Protein AF-A0A7J3WG74-F1 (afdb_monomer)

Sequence (127 aa):
MRFLLVNLSLGLSIFFAASLLLTDAELWAVAPDHAYALLVLMLLDCIMLLLVLRRKGFAIRFTQYWGAFKALLFLADILTAPQYGLTYLEFATYLFSLWAYNGLLLSQILITASGLNYMRSVKKAEV

Mean predicted aligned error: 4.04 Å

Foldseek 3Di:
DLLVLLLVLLVLLLVLLVCCLVPPPCCCVPPVVVSVVSVVLSVVSVVLSVCVVVVPVVSLLVQLVSLVVVLVVLVCVLVCQVVRVHHSVVVVVVQVVRPSSVSNNVSSVSSNVSSVVSVVVVVVVVD

Secondary structure (DSSP, 8-state):
-TTHHHHHHHHHHHHHHHHHHHH-HHHHHH-HHHHHHHHHHHHHHHHHHHHHHTT-HHHHHHHHHHHHHHHHHHHHHGGGGGGGT--HHHHHHHHHH-HHHHHHHHHHHHHHHHHHHHHHHHHTT--

Structure (mmCIF, N/CA/C/O backbone):
data_AF-A0A7J3WG74-F1
#
_entry.id   AF-A0A7J3WG74-F1
#
loop_
_atom_site.group_PDB
_atom_site.id
_atom_site.type_symbol
_atom_site.label_atom_id
_atom_site.label_alt_id
_atom_site.label_comp_id
_atom_site.label_asym_id
_atom_site.label_entity_id
_atom_site.label_seq_id
_atom_site.pdbx_PDB_ins_code
_a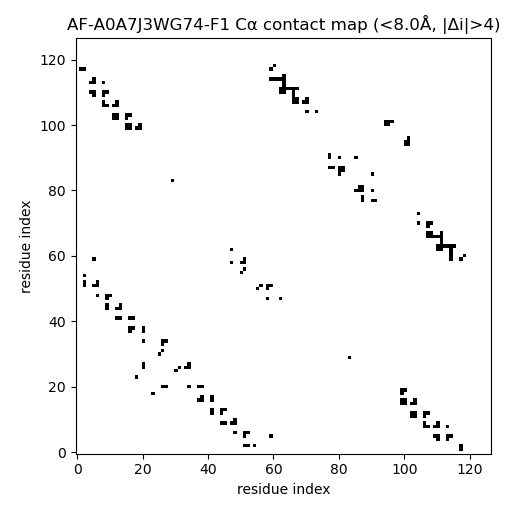tom_site.Cartn_x
_atom_site.Cartn_y
_atom_site.Cartn_z
_atom_site.occupancy
_atom_site.B_iso_or_equiv
_atom_site.auth_seq_id
_atom_site.auth_comp_id
_atom_site.auth_asym_id
_atom_site.auth_atom_id
_atom_site.pdbx_PDB_model_num
ATOM 1 N N . MET A 1 1 ? -15.995 7.084 16.184 1.00 57.72 1 MET A N 1
ATOM 2 C CA . MET A 1 1 ? -14.713 7.600 15.644 1.00 57.72 1 ME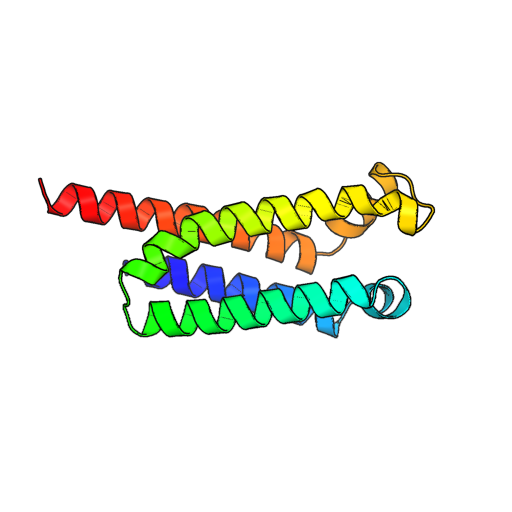T A CA 1
ATOM 3 C C . MET A 1 1 ? -13.564 6.584 15.633 1.00 57.72 1 MET A C 1
ATOM 5 O O . MET A 1 1 ? -12.832 6.576 14.658 1.00 57.72 1 MET A O 1
ATOM 9 N N . ARG A 1 2 ? -13.400 5.704 16.639 1.00 63.94 2 ARG A N 1
ATOM 10 C CA . ARG A 1 2 ? -12.217 4.814 16.777 1.00 63.94 2 ARG A CA 1
ATOM 11 C C . ARG A 1 2 ? -11.847 3.950 15.552 1.00 63.94 2 ARG A C 1
ATOM 13 O O . ARG A 1 2 ? -10.666 3.767 15.302 1.00 63.94 2 ARG A O 1
ATOM 20 N N . PHE A 1 3 ? -12.819 3.454 14.785 1.00 76.38 3 PHE A N 1
ATOM 21 C CA . PHE A 1 3 ? -12.566 2.611 13.598 1.00 76.38 3 PHE A CA 1
ATOM 22 C C . PHE A 1 3 ? -12.446 3.404 12.290 1.00 76.38 3 PHE A C 1
ATOM 24 O O . PHE A 1 3 ? -12.012 2.872 11.276 1.00 76.38 3 PHE A O 1
ATOM 31 N N . LEU A 1 4 ? -12.836 4.680 12.312 1.00 84.94 4 LEU A N 1
ATOM 32 C CA . LEU A 1 4 ? -12.957 5.503 11.113 1.00 84.94 4 LEU A CA 1
ATOM 33 C C . LEU A 1 4 ? -11.585 5.772 10.488 1.00 84.94 4 LEU A C 1
ATOM 35 O O . LEU A 1 4 ? -11.447 5.679 9.277 1.00 84.94 4 LEU A O 1
ATOM 39 N N . LEU A 1 5 ? -10.561 6.005 11.314 1.00 88.88 5 LEU A N 1
ATOM 40 C CA . LEU A 1 5 ? -9.193 6.226 10.837 1.00 88.88 5 LEU A CA 1
ATOM 41 C C . LEU A 1 5 ? -8.605 4.986 10.154 1.00 88.88 5 LEU A C 1
ATOM 43 O O . LEU A 1 5 ? -8.014 5.113 9.088 1.00 88.88 5 LEU A O 1
ATOM 47 N N . VAL A 1 6 ? -8.800 3.794 10.728 1.00 90.44 6 VAL A N 1
ATOM 48 C CA . VAL A 1 6 ? -8.315 2.537 10.128 1.00 90.44 6 VAL A CA 1
ATOM 49 C C . VAL A 1 6 ? -9.038 2.270 8.807 1.00 90.44 6 VAL A C 1
ATOM 51 O O . VAL A 1 6 ? -8.391 1.972 7.808 1.00 90.44 6 VAL A O 1
ATOM 54 N N . ASN A 1 7 ? -10.362 2.458 8.777 1.00 92.44 7 ASN A N 1
ATOM 55 C CA . ASN A 1 7 ? -11.160 2.283 7.562 1.00 92.44 7 ASN A CA 1
ATOM 56 C C . ASN A 1 7 ? -10.744 3.252 6.451 1.00 92.44 7 ASN A C 1
ATOM 58 O O . ASN A 1 7 ? -10.579 2.825 5.314 1.00 92.44 7 ASN A O 1
ATOM 62 N N . LEU A 1 8 ? -10.549 4.536 6.773 1.00 94.06 8 LEU A N 1
ATOM 63 C CA . LEU A 1 8 ? -10.078 5.527 5.804 1.00 94.06 8 LEU A CA 1
ATOM 64 C C . LEU A 1 8 ? -8.674 5.194 5.298 1.00 94.06 8 LEU A C 1
ATOM 66 O O . LEU A 1 8 ? -8.429 5.284 4.103 1.00 94.06 8 LEU A O 1
ATOM 70 N N . SER A 1 9 ? -7.771 4.774 6.186 1.00 95.06 9 SER A N 1
ATOM 71 C CA . SER A 1 9 ? -6.393 4.441 5.803 1.00 95.06 9 SER A CA 1
ATOM 72 C C . SER A 1 9 ? -6.346 3.223 4.872 1.00 95.06 9 SER A C 1
ATOM 74 O O . SER A 1 9 ? -5.654 3.255 3.859 1.00 95.06 9 SER A O 1
ATOM 76 N N . LEU A 1 10 ? -7.135 2.180 5.163 1.00 94.88 10 LEU A N 1
ATOM 77 C CA . LEU A 1 10 ? -7.309 1.025 4.272 1.00 94.88 10 LEU A CA 1
ATOM 78 C C . LEU A 1 10 ? -7.976 1.421 2.948 1.00 94.88 10 LEU A C 1
ATOM 80 O O . LEU A 1 10 ? -7.541 0.977 1.892 1.00 94.88 10 LEU A O 1
ATOM 84 N N . GLY A 1 11 ? -8.992 2.287 2.990 1.00 96.69 11 GLY A N 1
ATOM 85 C CA . GLY A 1 11 ? -9.649 2.809 1.791 1.00 96.69 11 GLY A CA 1
ATOM 86 C C . GLY A 1 11 ? -8.690 3.578 0.881 1.00 96.69 11 GLY A C 1
ATOM 87 O O . GLY A 1 11 ? -8.700 3.366 -0.328 1.00 96.69 11 GLY A O 1
ATOM 88 N N . LEU A 1 12 ? -7.814 4.408 1.456 1.00 96.81 12 LEU A N 1
ATOM 89 C CA . LEU A 1 12 ? -6.752 5.092 0.716 1.00 96.81 12 LEU A CA 1
ATOM 90 C C . LEU A 1 12 ? -5.764 4.096 0.102 1.00 96.81 12 LEU A C 1
ATOM 92 O O . LEU A 1 12 ? -5.436 4.232 -1.071 1.00 96.81 12 LEU A O 1
ATOM 96 N N . SER A 1 13 ? -5.339 3.075 0.854 1.00 97.44 13 SER A N 1
ATOM 97 C CA . SER A 1 13 ? -4.457 2.019 0.334 1.00 97.44 13 SER A CA 1
ATOM 98 C C . SER A 1 13 ? -5.052 1.331 -0.894 1.00 97.44 13 SER A C 1
ATOM 100 O O . SER A 1 13 ? -4.388 1.216 -1.922 1.00 97.44 13 SER A O 1
ATOM 102 N N . ILE A 1 14 ? -6.334 0.957 -0.828 1.00 98.00 14 ILE A N 1
ATOM 103 C CA . ILE A 1 14 ? -7.055 0.345 -1.952 1.00 98.00 14 ILE A CA 1
ATOM 104 C C . ILE A 1 14 ? -7.140 1.314 -3.135 1.00 98.00 14 ILE A C 1
ATOM 106 O O . ILE A 1 14 ? -6.864 0.923 -4.264 1.00 98.00 14 ILE A O 1
ATOM 110 N N . PHE A 1 15 ? -7.489 2.579 -2.888 1.00 98.12 15 PHE A N 1
ATOM 111 C CA . PHE A 1 15 ? -7.605 3.596 -3.932 1.00 98.12 15 PHE A CA 1
ATOM 112 C C . PHE A 1 15 ? -6.285 3.820 -4.682 1.00 98.12 15 PHE A C 1
ATOM 114 O O . PHE A 1 15 ? -6.271 3.837 -5.913 1.00 98.12 15 PHE A O 1
ATOM 121 N N . PHE A 1 16 ? -5.172 3.963 -3.961 1.00 98.00 16 PHE A N 1
ATOM 122 C CA . PHE A 1 16 ? -3.865 4.182 -4.574 1.00 98.00 16 PHE A CA 1
ATOM 123 C C . PHE A 1 16 ? -3.340 2.934 -5.291 1.00 98.00 16 PHE A C 1
ATOM 125 O O . PHE A 1 16 ? -2.803 3.061 -6.388 1.00 98.00 16 PHE A O 1
ATOM 132 N N . ALA A 1 17 ? -3.553 1.737 -4.731 1.00 97.00 17 ALA A N 1
ATOM 133 C CA . ALA A 1 17 ? -3.206 0.483 -5.401 1.00 97.00 17 ALA A CA 1
ATOM 134 C C . ALA A 1 17 ? -4.000 0.303 -6.705 1.00 97.00 17 ALA A C 1
ATOM 136 O O . ALA A 1 17 ? -3.417 0.004 -7.743 1.00 97.00 17 ALA A O 1
ATOM 137 N N . ALA A 1 18 ? -5.313 0.554 -6.673 1.00 97.56 18 ALA A N 1
ATOM 138 C CA . ALA A 1 18 ? -6.158 0.513 -7.863 1.00 97.56 18 ALA A CA 1
ATOM 139 C C . ALA A 1 18 ? -5.729 1.558 -8.899 1.00 97.56 18 ALA A C 1
ATOM 141 O O . ALA A 1 18 ? -5.682 1.255 -10.085 1.00 97.56 18 ALA A O 1
ATOM 142 N N . SER A 1 19 ? -5.378 2.770 -8.457 1.00 97.06 19 SER A N 1
ATOM 143 C CA . SER A 1 19 ? -4.883 3.823 -9.349 1.00 97.06 19 SER A CA 1
ATOM 144 C C . SER A 1 19 ? -3.610 3.372 -10.067 1.00 97.06 19 SER A C 1
ATOM 146 O O . SER A 1 19 ? -3.575 3.418 -11.289 1.00 97.06 19 SER A O 1
ATOM 148 N N . LEU A 1 20 ? -2.619 2.842 -9.339 1.00 95.19 20 LEU A N 1
ATOM 149 C CA . LEU A 1 20 ? -1.397 2.264 -9.916 1.00 95.19 20 LEU A CA 1
ATOM 150 C C . LEU A 1 20 ? -1.710 1.182 -10.955 1.00 95.19 20 LEU A C 1
ATOM 152 O O . LEU A 1 20 ? -1.261 1.281 -12.091 1.00 95.19 20 LEU A O 1
ATOM 156 N N . LEU A 1 21 ? -2.543 0.202 -10.593 1.00 96.25 21 LEU A N 1
ATOM 157 C CA . LEU A 1 21 ? -2.919 -0.902 -11.482 1.00 96.25 21 LEU A CA 1
ATOM 158 C C . LEU A 1 21 ? -3.652 -0.443 -12.748 1.00 96.25 21 LEU A C 1
ATOM 160 O O . LEU A 1 21 ? -3.594 -1.136 -13.757 1.00 96.25 21 LEU A O 1
ATOM 164 N N . LEU A 1 22 ? -4.370 0.679 -12.705 1.00 95.44 22 LEU A N 1
ATOM 165 C CA . LEU A 1 22 ? -5.146 1.172 -13.845 1.00 95.44 22 LEU A CA 1
ATOM 166 C C . LEU A 1 22 ? -4.377 2.167 -14.716 1.00 95.44 22 LEU A C 1
ATOM 168 O O . LEU A 1 22 ? -4.666 2.260 -15.906 1.00 95.44 22 LEU A O 1
ATOM 172 N N . THR A 1 23 ? -3.454 2.940 -14.139 1.00 94.31 23 THR A N 1
ATOM 173 C CA . THR A 1 23 ? -2.799 4.051 -14.849 1.00 94.31 23 THR A CA 1
ATOM 174 C C . THR A 1 23 ? -1.355 3.779 -15.236 1.00 94.31 23 THR A C 1
ATOM 176 O O . THR A 1 23 ? -0.859 4.429 -16.152 1.00 94.31 23 THR A O 1
ATOM 179 N N . ASP A 1 24 ? -0.666 2.868 -14.547 1.00 91.44 24 ASP A N 1
ATOM 180 C CA . ASP A 1 24 ? 0.729 2.556 -14.847 1.00 91.44 24 ASP A CA 1
ATOM 181 C C . ASP A 1 24 ? 0.814 1.425 -15.883 1.00 91.44 24 ASP A C 1
ATOM 183 O O . ASP A 1 24 ? 0.706 0.241 -15.563 1.00 91.44 24 ASP A O 1
ATOM 187 N N . ALA A 1 25 ? 0.969 1.802 -17.154 1.00 90.19 25 ALA A N 1
ATOM 188 C CA . ALA A 1 25 ? 1.144 0.847 -18.244 1.00 90.19 25 ALA A CA 1
ATOM 189 C C . ALA A 1 25 ? 2.509 0.138 -18.188 1.00 90.19 25 ALA A C 1
ATOM 191 O O . ALA A 1 25 ? 2.598 -1.029 -18.572 1.00 90.19 25 ALA A O 1
ATOM 192 N N . GLU A 1 26 ? 3.548 0.810 -17.681 1.00 88.44 26 GLU A N 1
ATOM 193 C CA . GLU A 1 26 ? 4.897 0.245 -17.553 1.00 88.44 26 GLU A CA 1
ATOM 194 C C . GLU A 1 26 ? 4.914 -0.884 -16.521 1.00 88.44 26 GLU A C 1
ATOM 196 O O . GLU A 1 26 ? 5.541 -1.919 -16.747 1.00 88.44 26 GLU A O 1
ATOM 201 N N . LEU A 1 27 ? 4.135 -0.753 -15.439 1.00 90.12 27 LEU A N 1
ATOM 202 C CA . LEU A 1 27 ? 3.950 -1.825 -14.458 1.00 90.12 27 LEU A CA 1
ATOM 203 C C . LEU A 1 27 ? 3.485 -3.132 -15.120 1.00 90.12 27 LEU A C 1
ATOM 205 O O . LEU A 1 27 ? 3.998 -4.201 -14.803 1.00 90.12 27 LEU A O 1
ATOM 209 N N . TRP A 1 28 ? 2.546 -3.061 -16.066 1.00 92.81 28 TRP A N 1
ATOM 210 C CA . TRP A 1 28 ? 2.053 -4.243 -16.779 1.00 92.81 28 TRP A CA 1
ATOM 211 C C . TRP A 1 28 ? 2.991 -4.723 -17.885 1.00 92.81 28 TRP A C 1
ATOM 213 O O . TRP A 1 28 ? 3.067 -5.926 -18.132 1.00 92.81 28 TRP A O 1
ATOM 223 N N . ALA A 1 29 ? 3.679 -3.803 -18.561 1.00 92.31 29 ALA A N 1
ATOM 224 C CA . ALA A 1 29 ? 4.551 -4.127 -19.685 1.00 92.31 29 ALA A CA 1
ATOM 225 C 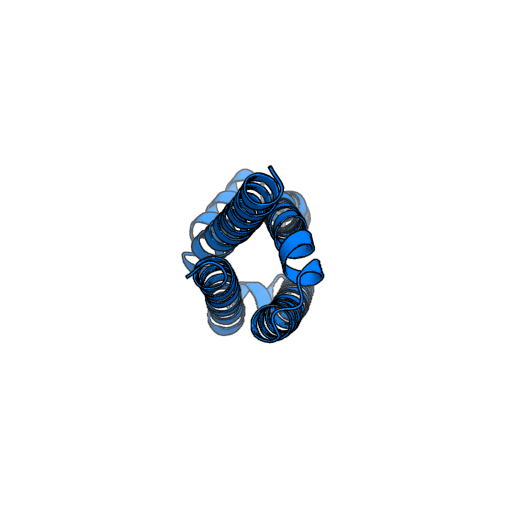C . ALA A 1 29 ? 5.888 -4.735 -19.238 1.00 92.31 29 ALA A C 1
ATOM 227 O O . ALA A 1 29 ? 6.377 -5.675 -19.862 1.00 92.31 29 ALA A O 1
ATOM 228 N N . VAL A 1 30 ? 6.466 -4.204 -18.161 1.00 90.12 30 VAL A N 1
ATOM 229 C CA . VAL A 1 30 ? 7.827 -4.523 -17.711 1.00 90.12 30 VAL A CA 1
ATOM 230 C C . VAL A 1 30 ? 7.820 -5.444 -16.491 1.00 90.12 30 VAL A C 1
ATOM 232 O O . VAL A 1 30 ? 8.698 -6.295 -16.360 1.00 90.12 30 VAL A O 1
ATOM 235 N N . ALA A 1 31 ? 6.821 -5.315 -15.613 1.00 91.00 31 ALA A N 1
ATOM 236 C CA . ALA A 1 31 ? 6.783 -5.991 -14.317 1.00 91.00 31 ALA A CA 1
ATOM 237 C C . ALA A 1 31 ? 5.424 -6.661 -14.005 1.00 91.00 31 ALA A C 1
ATOM 239 O O . ALA A 1 31 ? 4.867 -6.448 -12.921 1.00 91.00 31 ALA A O 1
ATOM 240 N N . PRO A 1 32 ? 4.872 -7.510 -14.899 1.00 92.81 32 PRO A N 1
ATOM 241 C CA . PRO A 1 32 ? 3.541 -8.094 -14.713 1.00 92.81 32 PRO A CA 1
ATOM 242 C C . PRO A 1 32 ? 3.410 -8.885 -13.403 1.00 92.81 32 PRO A C 1
ATOM 244 O O . PRO A 1 32 ? 2.372 -8.811 -12.745 1.00 92.81 32 PRO A O 1
ATOM 247 N N . ASP A 1 33 ? 4.470 -9.571 -12.962 1.00 93.31 33 ASP A N 1
ATOM 248 C CA . ASP A 1 33 ? 4.492 -10.283 -11.676 1.00 93.31 33 ASP A CA 1
ATOM 249 C C . ASP A 1 33 ? 4.260 -9.340 -10.480 1.00 93.31 33 ASP A C 1
ATOM 251 O O . ASP A 1 33 ? 3.537 -9.686 -9.541 1.00 93.31 33 ASP A O 1
ATOM 255 N N . HIS A 1 34 ? 4.804 -8.119 -10.533 1.00 92.62 34 HIS A N 1
ATOM 256 C CA . HIS A 1 34 ? 4.609 -7.100 -9.497 1.00 92.62 34 HIS A CA 1
ATOM 257 C C . HIS A 1 34 ? 3.192 -6.519 -9.562 1.00 92.62 34 HIS A C 1
ATOM 259 O O . HIS A 1 34 ? 2.575 -6.283 -8.521 1.00 92.62 34 HIS A O 1
ATOM 265 N N . ALA A 1 35 ? 2.629 -6.366 -10.765 1.00 95.06 35 ALA A N 1
ATOM 266 C CA . ALA A 1 35 ? 1.235 -5.967 -10.947 1.00 95.06 35 ALA A CA 1
ATOM 267 C C . ALA A 1 35 ? 0.274 -6.994 -10.315 1.00 95.06 35 ALA A C 1
ATOM 269 O O . ALA A 1 35 ? -0.616 -6.632 -9.540 1.00 95.06 35 ALA A O 1
ATOM 270 N N . TYR A 1 36 ? 0.488 -8.292 -10.560 1.00 96.31 36 TYR A N 1
ATOM 271 C CA . TYR A 1 36 ? -0.302 -9.354 -9.931 1.00 96.31 36 TYR A CA 1
ATOM 272 C C . TYR A 1 36 ? -0.110 -9.402 -8.411 1.00 96.31 36 TYR A C 1
ATOM 274 O O . TYR A 1 36 ? -1.090 -9.555 -7.676 1.00 96.31 36 TYR A O 1
ATOM 282 N N . ALA A 1 37 ? 1.117 -9.219 -7.914 1.00 95.81 37 ALA A N 1
ATOM 283 C CA . ALA A 1 37 ? 1.377 -9.136 -6.480 1.00 95.81 37 ALA A CA 1
ATOM 284 C C . ALA A 1 37 ? 0.631 -7.953 -5.835 1.00 95.81 37 ALA A C 1
ATOM 286 O O . ALA A 1 37 ? -0.044 -8.127 -4.816 1.00 95.81 37 ALA A O 1
ATOM 287 N N . LEU A 1 38 ? 0.677 -6.769 -6.453 1.00 96.56 38 LEU A N 1
ATOM 288 C CA . LEU A 1 38 ? -0.047 -5.584 -5.994 1.00 96.56 38 LEU A CA 1
ATOM 289 C C . LEU A 1 38 ? -1.565 -5.809 -6.001 1.00 96.56 38 LEU A C 1
ATOM 291 O O . LEU A 1 38 ? -2.241 -5.437 -5.039 1.00 96.56 38 LEU A O 1
ATOM 295 N N . LEU A 1 39 ? -2.099 -6.470 -7.032 1.00 97.19 39 LEU A N 1
ATOM 296 C CA . LEU A 1 39 ? -3.512 -6.839 -7.110 1.00 97.19 39 LEU A CA 1
ATOM 297 C C . LEU A 1 39 ? -3.921 -7.744 -5.940 1.00 97.19 39 LEU A C 1
ATOM 299 O O . LEU A 1 39 ? -4.925 -7.481 -5.277 1.00 97.19 39 LEU A O 1
ATOM 303 N N . VAL A 1 40 ? -3.126 -8.772 -5.632 1.00 97.75 40 VAL A N 1
ATOM 304 C CA . VAL A 1 40 ? -3.376 -9.658 -4.483 1.00 97.75 40 VAL A CA 1
ATOM 305 C C . VAL A 1 40 ? -3.324 -8.876 -3.168 1.00 97.75 40 VAL A C 1
ATOM 307 O O . VAL A 1 40 ? -4.227 -9.008 -2.340 1.00 97.75 40 VAL A O 1
ATOM 310 N N . LEU A 1 41 ? -2.320 -8.015 -2.979 1.00 97.00 41 LEU A N 1
ATOM 311 C CA . LEU A 1 41 ? -2.206 -7.173 -1.784 1.00 97.00 41 LEU A CA 1
ATOM 312 C C . LEU A 1 41 ? -3.391 -6.208 -1.633 1.00 97.00 41 LEU A C 1
ATOM 314 O O . LEU A 1 41 ? -3.850 -5.975 -0.514 1.00 97.00 41 LEU A O 1
ATOM 318 N N . MET A 1 42 ? -3.909 -5.663 -2.735 1.00 97.56 42 MET A N 1
ATOM 319 C CA . MET A 1 42 ? -5.106 -4.821 -2.738 1.00 97.56 42 MET A CA 1
ATOM 320 C C . MET A 1 42 ? -6.356 -5.620 -2.344 1.00 97.56 42 MET A C 1
ATOM 322 O O . MET A 1 42 ? -7.157 -5.154 -1.534 1.00 97.56 42 MET A O 1
ATOM 326 N N . LEU A 1 43 ? -6.523 -6.843 -2.858 1.00 97.81 43 LEU A N 1
ATOM 327 C CA . LEU A 1 43 ? -7.639 -7.715 -2.475 1.00 97.81 43 LEU A CA 1
ATOM 328 C C . LEU A 1 43 ? -7.590 -8.088 -0.986 1.00 97.81 43 LEU A C 1
ATOM 330 O O . LEU A 1 43 ? -8.628 -8.114 -0.320 1.00 97.81 43 LEU A O 1
ATOM 334 N N . LEU A 1 44 ? -6.396 -8.320 -0.437 1.00 96.62 44 LEU A N 1
ATOM 335 C CA . LEU A 1 44 ? -6.215 -8.541 0.999 1.00 96.62 44 LEU A CA 1
ATOM 336 C C . LEU A 1 44 ? -6.604 -7.307 1.823 1.00 96.62 44 LEU A C 1
ATOM 338 O O . LEU A 1 44 ? -7.255 -7.456 2.860 1.00 96.62 44 LEU A O 1
ATOM 342 N N . ASP A 1 45 ? -6.296 -6.097 1.351 1.00 95.81 45 ASP A N 1
ATOM 343 C CA . ASP A 1 45 ? -6.753 -4.863 2.000 1.00 95.81 45 ASP A CA 1
ATOM 344 C C . ASP A 1 45 ? -8.281 -4.732 1.968 1.00 95.81 45 ASP A C 1
ATOM 346 O O . ASP A 1 45 ? -8.879 -4.345 2.975 1.00 95.81 45 ASP A O 1
ATOM 350 N N . CYS A 1 46 ? -8.937 -5.114 0.866 1.00 96.50 46 CYS A N 1
ATOM 351 C CA . CYS A 1 46 ? -10.400 -5.170 0.787 1.00 96.50 46 CYS A CA 1
ATOM 352 C C . CYS A 1 46 ? -10.981 -6.132 1.833 1.00 96.50 46 CYS A C 1
ATOM 354 O O . CYS A 1 46 ? -11.930 -5.788 2.543 1.00 96.50 46 CYS A O 1
ATOM 356 N N . ILE A 1 47 ? -10.392 -7.324 1.981 1.00 95.31 47 ILE A N 1
ATOM 357 C CA . ILE A 1 47 ? -10.801 -8.299 3.002 1.00 95.31 47 ILE A CA 1
ATOM 358 C C . ILE A 1 47 ? -10.600 -7.716 4.405 1.00 95.31 47 ILE A C 1
ATOM 360 O O . ILE A 1 47 ? -11.511 -7.781 5.234 1.00 95.31 47 ILE A O 1
ATOM 364 N N . MET A 1 48 ? -9.446 -7.101 4.676 1.00 93.12 48 MET A N 1
ATOM 365 C CA . MET A 1 48 ? -9.169 -6.454 5.961 1.00 93.12 48 MET A CA 1
ATOM 366 C C . MET A 1 48 ? -10.170 -5.345 6.268 1.00 93.12 48 MET A C 1
ATOM 368 O O . MET A 1 48 ? -10.717 -5.310 7.371 1.00 93.12 48 MET A O 1
ATOM 372 N N . LEU A 1 49 ? -10.481 -4.490 5.294 1.00 94.19 49 LEU A N 1
ATOM 373 C CA . LEU A 1 49 ? -11.476 -3.433 5.439 1.00 94.19 49 LEU A CA 1
ATOM 374 C C . LEU A 1 49 ? -12.844 -4.013 5.813 1.00 94.19 49 LEU A C 1
ATOM 376 O O . LEU A 1 49 ? -13.463 -3.552 6.772 1.00 94.19 49 LEU A O 1
ATOM 380 N N . LEU A 1 50 ? -13.293 -5.076 5.139 1.00 93.44 50 LEU A N 1
ATOM 381 C CA . LEU A 1 50 ? -14.547 -5.760 5.475 1.00 93.44 50 LEU A CA 1
ATOM 382 C C . LEU A 1 50 ? -14.537 -6.333 6.902 1.00 93.44 50 LEU A C 1
ATOM 384 O O . LEU A 1 50 ? -15.538 -6.239 7.618 1.00 93.44 50 LEU A O 1
ATOM 388 N N . LEU A 1 51 ? -13.418 -6.910 7.347 1.00 91.56 51 LEU A N 1
ATOM 389 C CA . LEU A 1 51 ? -13.282 -7.447 8.705 1.00 91.56 51 LEU A CA 1
ATOM 390 C C . LEU A 1 51 ? -13.306 -6.340 9.772 1.00 91.56 51 LEU A C 1
ATOM 392 O O . LEU A 1 51 ? -13.945 -6.517 10.816 1.00 91.56 51 LEU A O 1
ATOM 396 N N . VAL A 1 52 ? -12.663 -5.198 9.509 1.00 89.75 52 VAL A N 1
ATOM 397 C CA . VAL A 1 52 ? -12.681 -4.027 10.401 1.00 89.75 52 VAL A CA 1
ATOM 398 C C . VAL A 1 52 ? -14.071 -3.385 10.434 1.00 89.75 52 VAL A C 1
ATOM 400 O O . VAL A 1 52 ? -14.558 -3.050 11.516 1.00 89.75 52 VAL A O 1
ATOM 403 N N . LEU A 1 53 ? -14.769 -3.294 9.296 1.00 89.00 53 LEU A N 1
ATOM 404 C CA . LEU A 1 53 ? -16.161 -2.826 9.224 1.00 89.00 53 LEU A CA 1
ATOM 405 C C . LEU A 1 53 ? -17.108 -3.709 10.049 1.00 89.00 53 LEU A C 1
ATOM 407 O O . LEU A 1 53 ? -17.983 -3.194 10.744 1.00 89.00 53 LEU A O 1
ATOM 411 N N . ARG A 1 54 ? -16.873 -5.028 10.067 1.00 89.12 54 ARG A N 1
ATOM 412 C CA . ARG A 1 54 ? -17.569 -5.988 10.946 1.00 89.12 54 ARG A CA 1
ATOM 413 C C . ARG A 1 54 ? -17.119 -5.929 12.414 1.00 89.12 54 ARG A C 1
ATOM 415 O O . ARG A 1 54 ? -17.525 -6.773 13.208 1.00 89.12 54 ARG A O 1
ATOM 422 N N . ARG A 1 55 ? -16.293 -4.944 12.786 1.00 81.06 55 ARG A N 1
ATOM 423 C CA . ARG A 1 55 ? -15.797 -4.680 14.149 1.00 81.06 55 ARG A CA 1
ATOM 424 C C . ARG A 1 55 ? -15.081 -5.870 14.790 1.00 81.06 55 ARG A C 1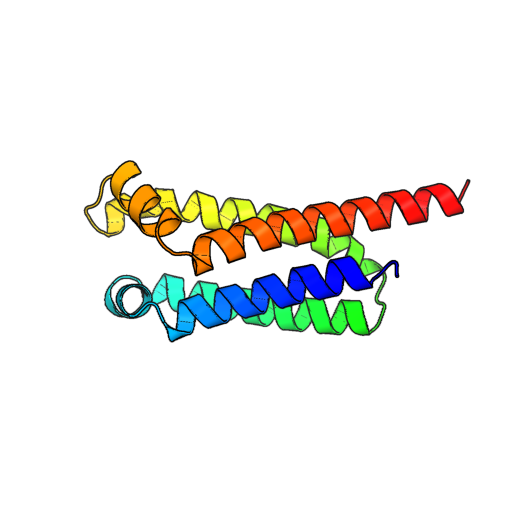
ATOM 426 O O . ARG A 1 55 ? -15.090 -6.020 16.011 1.00 81.06 55 ARG A O 1
ATOM 433 N N . LYS A 1 56 ? -14.424 -6.712 13.988 1.00 76.69 56 LYS A N 1
ATOM 434 C CA . LYS A 1 56 ? -13.618 -7.812 14.525 1.00 76.69 56 LYS A CA 1
ATOM 435 C C . LYS A 1 56 ? -12.354 -7.244 15.170 1.00 76.69 56 LYS A C 1
ATOM 437 O O . LYS A 1 56 ? -11.421 -6.860 14.472 1.00 76.69 56 LYS A O 1
ATOM 442 N N . GLY A 1 57 ? -12.312 -7.212 16.505 1.00 73.75 57 GLY A N 1
ATOM 443 C CA . GLY A 1 57 ? -11.208 -6.615 17.270 1.00 73.75 57 GLY A CA 1
ATOM 444 C C . GLY A 1 57 ? -9.823 -7.155 16.895 1.00 73.75 57 GLY A C 1
ATOM 445 O O . GLY A 1 57 ? -8.874 -6.381 16.803 1.00 73.75 57 GLY A O 1
ATOM 446 N N . PHE A 1 58 ? -9.715 -8.454 16.589 1.00 80.31 58 PHE A N 1
ATOM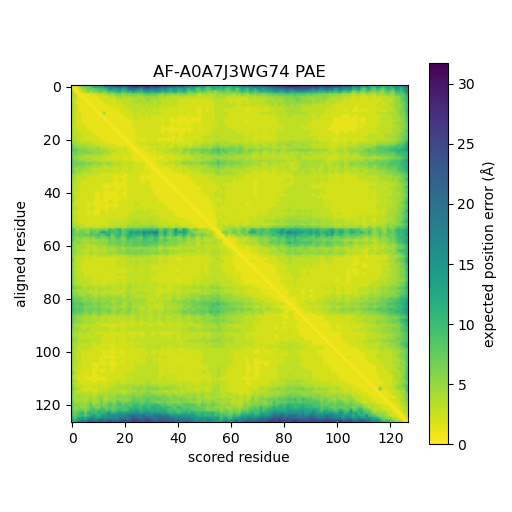 447 C CA . PHE A 1 58 ? -8.470 -9.073 16.115 1.00 80.31 58 PHE A CA 1
ATOM 448 C C . PHE A 1 58 ? -7.953 -8.463 14.803 1.00 80.31 58 PHE A C 1
ATOM 450 O O . PHE A 1 58 ? -6.755 -8.220 14.685 1.00 80.31 58 PHE A O 1
ATOM 457 N N . ALA A 1 59 ? -8.841 -8.149 13.852 1.00 82.06 59 ALA A N 1
ATOM 458 C CA . ALA A 1 59 ? -8.444 -7.591 12.559 1.00 82.06 59 ALA A CA 1
ATOM 459 C C . ALA A 1 59 ? -7.694 -6.265 12.738 1.00 82.06 59 ALA A C 1
ATOM 461 O O . ALA A 1 59 ? -6.666 -6.049 12.115 1.00 82.06 59 ALA A O 1
ATOM 462 N N . ILE A 1 60 ? -8.132 -5.425 13.677 1.00 79.19 60 ILE A N 1
ATOM 463 C CA . ILE A 1 60 ? -7.512 -4.121 13.953 1.00 79.19 60 ILE A CA 1
ATOM 464 C C . ILE A 1 60 ? -6.149 -4.267 14.637 1.00 79.19 60 ILE A C 1
ATOM 466 O O . ILE A 1 60 ? -5.237 -3.474 14.414 1.00 79.19 60 ILE A O 1
ATOM 470 N N . ARG A 1 61 ? -5.978 -5.298 15.473 1.00 83.62 61 ARG A N 1
ATOM 471 C CA . ARG A 1 61 ? -4.654 -5.611 16.033 1.00 83.62 61 ARG A CA 1
ATOM 472 C C . ARG A 1 61 ? -3.692 -6.051 14.941 1.00 83.62 61 ARG A C 1
ATOM 474 O O . ARG A 1 61 ? -2.508 -5.749 15.022 1.00 83.62 61 ARG A O 1
ATOM 481 N N . PHE A 1 62 ? -4.203 -6.759 13.939 1.00 89.44 62 PHE A N 1
ATOM 482 C CA . PHE A 1 62 ? -3.413 -7.225 12.813 1.00 89.44 62 PHE A CA 1
ATOM 483 C C . PHE A 1 62 ? -3.081 -6.100 11.823 1.00 89.44 62 PHE A C 1
ATOM 485 O O . PHE A 1 62 ? -1.966 -6.072 11.309 1.00 89.44 62 PHE A O 1
ATOM 492 N N . THR A 1 63 ? -3.980 -5.126 11.609 1.00 88.44 63 THR A N 1
ATOM 493 C CA . THR A 1 63 ? -3.760 -4.051 10.623 1.00 88.44 63 THR A CA 1
ATOM 494 C C . THR A 1 63 ? -2.476 -3.264 10.869 1.00 88.44 63 THR A C 1
ATOM 496 O O . THR A 1 63 ? -1.830 -2.873 9.906 1.00 88.44 63 THR A O 1
ATOM 499 N N . GLN A 1 64 ? -2.056 -3.065 12.125 1.00 88.62 64 GLN A N 1
ATOM 500 C CA . GLN A 1 64 ? -0.808 -2.342 12.406 1.00 88.62 64 GLN A CA 1
ATOM 501 C C . GLN A 1 64 ? 0.432 -3.076 11.864 1.00 88.62 64 GLN A C 1
ATOM 503 O O . GLN A 1 64 ? 1.319 -2.454 11.289 1.00 88.62 64 GLN A O 1
ATOM 508 N N . TYR A 1 65 ? 0.474 -4.401 12.021 1.00 93.44 65 TYR A N 1
ATOM 509 C CA . TYR A 1 65 ? 1.577 -5.226 11.538 1.00 93.44 65 TYR A CA 1
ATOM 510 C C . TYR A 1 65 ? 1.511 -5.362 10.023 1.00 93.44 65 TYR A C 1
ATOM 512 O O . TYR A 1 65 ? 2.538 -5.301 9.357 1.00 93.44 65 TYR A O 1
ATOM 520 N N . TRP A 1 66 ? 0.295 -5.476 9.485 1.00 94.44 66 TRP A N 1
ATOM 521 C CA . TRP A 1 66 ? 0.049 -5.530 8.051 1.00 94.44 66 TRP A CA 1
ATOM 522 C C . TRP A 1 66 ? 0.532 -4.271 7.324 1.00 94.44 66 TRP A C 1
ATOM 524 O O . TRP A 1 66 ? 1.261 -4.379 6.343 1.00 94.44 66 TRP A O 1
ATOM 534 N N . GLY A 1 67 ? 0.195 -3.082 7.839 1.00 94.00 67 GLY A N 1
ATOM 535 C CA . GLY A 1 67 ? 0.663 -1.813 7.280 1.00 94.00 67 GLY A CA 1
ATOM 536 C C . GLY A 1 67 ? 2.188 -1.703 7.305 1.00 94.00 67 GLY A C 1
ATOM 537 O O . GLY A 1 67 ? 2.800 -1.404 6.284 1.00 94.00 67 GLY A O 1
ATOM 538 N N . ALA A 1 68 ? 2.824 -2.020 8.437 1.00 94.94 68 ALA A N 1
ATOM 539 C CA . ALA A 1 68 ? 4.281 -1.971 8.551 1.00 94.94 68 ALA A CA 1
ATOM 540 C C . ALA A 1 68 ? 4.967 -2.955 7.589 1.00 94.94 68 ALA A C 1
ATOM 542 O O . ALA A 1 68 ? 5.926 -2.594 6.910 1.00 94.94 68 ALA A O 1
ATOM 543 N N . PHE A 1 69 ? 4.440 -4.178 7.488 1.00 96.62 69 PHE A N 1
ATOM 544 C CA . PHE A 1 69 ? 4.929 -5.189 6.556 1.00 96.62 69 PHE A CA 1
ATOM 545 C C . PHE A 1 69 ? 4.825 -4.719 5.101 1.00 96.62 69 PHE A C 1
ATOM 547 O O . PHE A 1 69 ? 5.813 -4.774 4.375 1.00 96.62 69 PHE A O 1
ATOM 554 N N . LYS A 1 70 ? 3.667 -4.193 4.683 1.00 96.06 70 LYS A N 1
ATOM 555 C CA . LYS A 1 70 ? 3.483 -3.674 3.322 1.00 96.06 70 LYS A CA 1
ATOM 556 C C . LYS A 1 70 ? 4.379 -2.477 3.018 1.00 96.06 70 LYS A C 1
ATOM 558 O O . LYS A 1 70 ? 4.907 -2.397 1.917 1.00 96.06 70 LYS A O 1
ATOM 563 N N . ALA A 1 71 ? 4.580 -1.571 3.976 1.00 95.25 71 ALA A N 1
ATOM 564 C CA . ALA A 1 71 ? 5.503 -0.451 3.801 1.00 95.25 71 ALA A CA 1
ATOM 565 C C . ALA A 1 71 ? 6.927 -0.947 3.506 1.00 95.25 71 ALA A C 1
ATOM 567 O O . ALA A 1 71 ? 7.572 -0.452 2.586 1.00 95.25 71 ALA A O 1
ATOM 568 N N . LEU A 1 72 ? 7.393 -1.957 4.248 1.00 96.50 72 LEU A N 1
ATOM 569 C CA . LEU A 1 72 ? 8.692 -2.580 3.998 1.00 96.50 72 LEU A CA 1
ATOM 570 C C . LEU A 1 72 ? 8.733 -3.306 2.655 1.00 96.50 72 LEU A C 1
ATOM 572 O O . LEU A 1 72 ? 9.737 -3.201 1.967 1.00 96.50 72 LEU A O 1
ATOM 576 N N . LEU A 1 73 ? 7.660 -4.002 2.273 1.00 95.31 73 LEU A N 1
ATOM 577 C CA . LEU A 1 73 ? 7.573 -4.698 0.990 1.00 95.31 73 LEU A CA 1
ATOM 578 C C . LEU A 1 73 ? 7.685 -3.716 -0.183 1.00 95.31 73 LEU A C 1
ATOM 580 O O . LEU A 1 73 ? 8.488 -3.940 -1.077 1.00 95.31 73 LEU A O 1
ATOM 584 N N . PHE A 1 74 ? 6.964 -2.594 -0.144 1.00 94.50 74 PHE A N 1
ATOM 585 C CA . PHE A 1 74 ? 7.068 -1.565 -1.182 1.00 94.50 74 PHE A CA 1
ATOM 586 C C . PHE A 1 74 ? 8.453 -0.910 -1.211 1.00 94.50 74 PHE A C 1
ATOM 588 O O . PHE A 1 74 ? 9.016 -0.701 -2.273 1.00 94.50 74 PHE A O 1
ATOM 595 N N . LEU A 1 75 ? 9.076 -0.652 -0.060 1.00 94.50 75 LEU A N 1
ATOM 596 C CA . LEU A 1 75 ? 10.463 -0.171 -0.058 1.00 94.50 75 LEU A CA 1
ATOM 597 C C . LEU A 1 75 ? 11.453 -1.227 -0.574 1.00 94.50 75 LEU A C 1
ATOM 599 O O . LEU A 1 75 ? 12.445 -0.874 -1.208 1.00 94.50 75 LEU A O 1
ATOM 603 N N . ALA A 1 76 ? 11.187 -2.510 -0.321 1.00 94.12 76 ALA A N 1
ATOM 604 C CA . ALA A 1 76 ? 11.991 -3.618 -0.821 1.00 94.12 76 ALA A CA 1
ATOM 605 C C . ALA A 1 76 ? 11.858 -3.803 -2.337 1.00 94.12 76 ALA A C 1
ATOM 607 O O . ALA A 1 76 ? 12.772 -4.359 -2.938 1.00 94.12 76 ALA A O 1
ATOM 608 N N . ASP A 1 77 ? 10.797 -3.284 -2.959 1.00 91.88 77 ASP A N 1
ATOM 609 C CA . ASP A 1 77 ? 10.641 -3.267 -4.416 1.00 91.88 77 ASP A CA 1
ATOM 610 C C . ASP A 1 77 ? 11.825 -2.561 -5.082 1.00 91.88 77 ASP A C 1
ATOM 612 O O . ASP A 1 77 ? 12.316 -3.009 -6.105 1.00 91.88 77 ASP A O 1
ATOM 616 N N . ILE A 1 78 ? 12.416 -1.546 -4.441 1.00 93.31 78 ILE A N 1
ATOM 617 C CA . ILE A 1 78 ? 13.624 -0.879 -4.952 1.00 93.31 78 ILE A CA 1
ATOM 618 C C . ILE A 1 78 ? 14.765 -1.882 -5.204 1.00 93.31 78 ILE A C 1
ATOM 620 O O . ILE A 1 78 ? 15.555 -1.705 -6.129 1.00 93.31 78 ILE A O 1
ATOM 624 N N . LEU A 1 79 ? 14.845 -2.962 -4.421 1.00 94.00 79 LEU A N 1
ATOM 625 C CA . LEU A 1 79 ? 15.882 -3.987 -4.549 1.00 94.00 79 LEU A CA 1
ATOM 626 C C . LEU A 1 79 ? 15.726 -4.849 -5.809 1.00 94.00 79 LEU A C 1
ATOM 628 O O . LEU A 1 79 ? 16.671 -5.545 -6.178 1.00 94.00 79 LEU A O 1
ATOM 632 N N . THR A 1 80 ? 14.576 -4.799 -6.486 1.00 91.75 80 THR A N 1
ATOM 633 C CA . THR A 1 80 ? 14.348 -5.509 -7.750 1.00 91.75 80 THR A CA 1
ATOM 634 C C . THR A 1 80 ? 14.879 -4.733 -8.962 1.00 91.75 80 THR A C 1
ATOM 636 O O . THR A 1 80 ? 14.923 -5.296 -10.052 1.00 91.75 80 THR A O 1
ATOM 639 N N . ALA A 1 81 ? 15.419 -3.515 -8.781 1.00 90.69 81 ALA A N 1
ATOM 640 C CA . ALA A 1 81 ? 16.004 -2.689 -9.850 1.00 90.69 81 ALA A CA 1
ATOM 641 C C . ALA A 1 81 ? 16.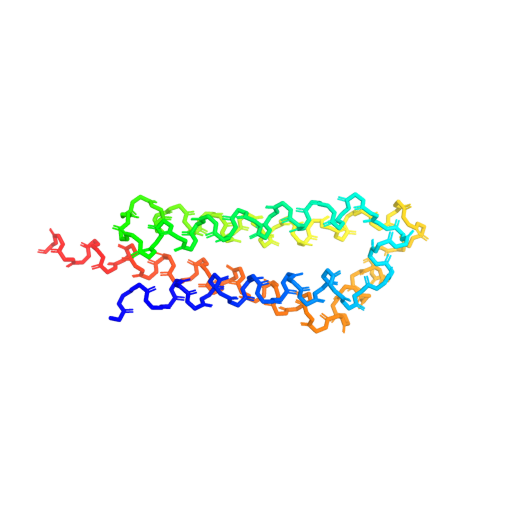955 -3.428 -10.823 1.00 90.69 81 ALA A C 1
ATOM 643 O O . ALA A 1 81 ? 16.815 -3.231 -12.034 1.00 90.69 81 ALA A O 1
ATOM 644 N N . PRO A 1 82 ? 17.870 -4.321 -10.370 1.00 91.75 82 PRO A N 1
ATOM 645 C CA . PRO A 1 82 ? 18.766 -5.042 -11.276 1.00 91.75 82 PRO A CA 1
ATOM 646 C C . PRO A 1 82 ? 18.040 -5.945 -12.279 1.00 91.75 82 PRO A C 1
ATOM 648 O O . PRO A 1 82 ? 18.577 -6.214 -13.350 1.00 91.75 82 PRO A O 1
ATOM 651 N N . GLN A 1 83 ? 16.821 -6.397 -11.961 1.00 90.44 83 GLN A N 1
ATOM 652 C CA . GLN A 1 83 ? 15.999 -7.216 -12.859 1.00 90.44 83 GLN A CA 1
ATOM 653 C C . GLN A 1 83 ? 15.556 -6.430 -14.099 1.00 90.44 83 GLN A C 1
ATOM 655 O O . GLN A 1 83 ? 15.330 -7.019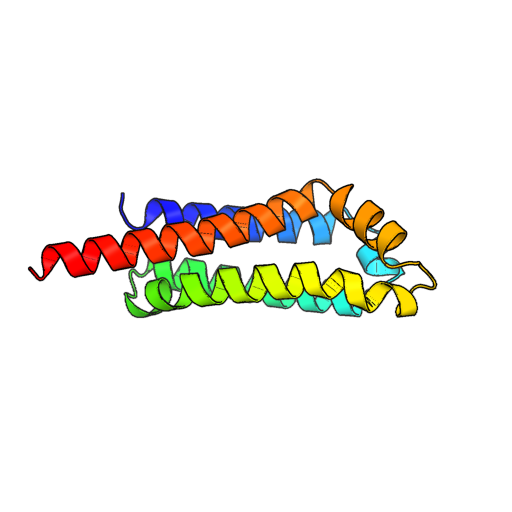 -15.152 1.00 90.44 83 GLN A O 1
ATOM 660 N N . TYR A 1 84 ? 15.500 -5.102 -13.987 1.00 87.44 84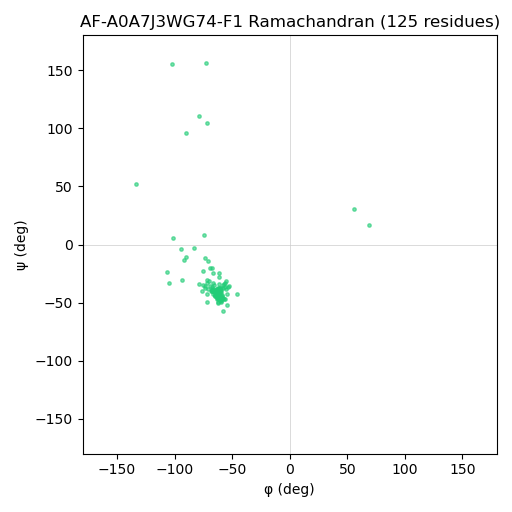 TYR A N 1
ATOM 661 C CA . TYR A 1 84 ? 15.111 -4.185 -15.057 1.00 87.44 84 TYR A CA 1
ATOM 662 C C . TYR A 1 84 ? 16.312 -3.497 -15.720 1.00 87.44 84 TYR A C 1
ATOM 664 O O . TYR A 1 84 ? 16.134 -2.604 -16.542 1.00 87.44 84 TYR A O 1
ATOM 672 N N . GLY A 1 85 ? 17.544 -3.881 -15.358 1.00 91.00 85 GLY A N 1
ATOM 673 C CA . GLY A 1 85 ? 18.764 -3.250 -15.870 1.00 91.00 85 GLY A CA 1
ATOM 674 C C . GLY A 1 85 ? 18.986 -1.814 -15.378 1.00 91.00 85 GLY A C 1
ATOM 675 O O . GLY A 1 85 ? 19.783 -1.092 -15.972 1.00 91.00 85 GLY A O 1
ATOM 676 N N . LEU A 1 86 ? 18.297 -1.403 -14.308 1.00 91.94 86 LEU A N 1
ATOM 677 C CA . LEU A 1 86 ? 18.387 -0.069 -13.715 1.00 91.94 86 LEU A CA 1
ATOM 678 C C . LEU A 1 86 ? 19.242 -0.078 -12.447 1.00 91.94 86 LEU A C 1
ATOM 680 O O . LEU A 1 86 ? 19.346 -1.083 -11.737 1.00 91.94 86 LEU A O 1
ATOM 684 N N . THR A 1 87 ? 19.813 1.076 -12.108 1.00 95.62 87 THR A N 1
ATOM 685 C CA . THR A 1 87 ? 20.392 1.282 -10.776 1.00 95.62 87 THR A CA 1
ATOM 686 C C . THR A 1 87 ? 19.291 1.425 -9.720 1.00 95.62 87 THR A C 1
ATOM 688 O O . THR A 1 87 ? 18.171 1.854 -10.006 1.00 95.62 87 THR A O 1
ATOM 691 N N . TYR A 1 88 ? 19.618 1.133 -8.456 1.00 95.06 88 TYR A N 1
ATOM 692 C CA . TYR A 1 88 ? 18.678 1.315 -7.341 1.00 95.06 88 TYR A CA 1
ATOM 693 C C . TYR A 1 88 ? 18.144 2.752 -7.245 1.00 95.06 88 TYR A C 1
ATOM 695 O O . TYR A 1 88 ? 16.977 2.955 -6.920 1.00 95.06 88 TYR A O 1
ATOM 703 N N . LEU A 1 89 ? 18.984 3.752 -7.535 1.00 95.56 89 LEU A N 1
ATOM 704 C CA . LEU A 1 89 ? 18.592 5.159 -7.466 1.00 95.56 89 LEU A CA 1
ATOM 705 C C . LEU A 1 89 ? 17.643 5.547 -8.605 1.00 95.56 89 LEU A C 1
ATOM 707 O O . LEU A 1 89 ? 16.668 6.253 -8.356 1.00 95.56 89 LEU A O 1
ATOM 711 N N . GLU A 1 90 ? 17.902 5.092 -9.831 1.00 93.62 90 GLU A N 1
ATOM 712 C CA . GLU A 1 90 ? 17.012 5.336 -10.974 1.00 93.62 90 GLU A CA 1
ATOM 713 C C . GLU A 1 90 ? 15.640 4.713 -10.736 1.00 93.62 90 GLU A C 1
ATOM 715 O O . GLU A 1 90 ? 14.625 5.393 -10.880 1.00 93.62 90 GLU A O 1
ATOM 720 N N . PHE A 1 91 ? 15.603 3.457 -10.286 1.00 94.00 91 PHE A N 1
ATOM 721 C CA . PHE A 1 91 ? 14.342 2.771 -10.031 1.00 94.00 91 PHE A CA 1
ATOM 722 C C . PHE A 1 91 ? 13.579 3.379 -8.848 1.00 94.00 91 PHE A C 1
ATOM 724 O O . PHE A 1 91 ? 12.371 3.590 -8.933 1.00 94.00 91 PHE A O 1
ATOM 731 N N . ALA A 1 92 ? 14.275 3.765 -7.774 1.00 94.69 92 ALA A N 1
ATOM 732 C CA . ALA A 1 92 ? 13.653 4.511 -6.684 1.00 94.69 92 ALA A CA 1
ATOM 733 C C . ALA A 1 92 ? 13.084 5.849 -7.180 1.00 94.69 92 ALA A C 1
ATOM 735 O O . ALA A 1 92 ? 11.950 6.190 -6.859 1.00 94.69 92 ALA A O 1
ATOM 736 N N . THR A 1 93 ? 13.837 6.594 -7.994 1.00 95.44 93 THR A N 1
ATOM 737 C CA . THR A 1 93 ? 13.388 7.882 -8.548 1.00 95.44 93 THR A CA 1
ATOM 738 C C . THR A 1 93 ? 12.147 7.703 -9.418 1.00 95.44 93 THR A C 1
ATOM 740 O O . THR A 1 93 ? 11.209 8.488 -9.296 1.00 95.44 93 THR A O 1
ATOM 743 N N . TYR A 1 94 ? 12.103 6.643 -10.230 1.00 92.50 94 TYR A N 1
ATOM 744 C CA . TYR A 1 94 ? 10.913 6.253 -10.979 1.00 92.50 94 TYR A CA 1
ATOM 745 C C . TYR A 1 94 ? 9.727 5.997 -10.041 1.00 92.50 94 TYR A C 1
ATOM 747 O O . TYR A 1 94 ? 8.720 6.698 -10.139 1.00 92.50 94 TYR A O 1
ATOM 755 N N . LEU A 1 95 ? 9.860 5.084 -9.073 1.00 93.25 95 LEU A N 1
ATOM 756 C CA . LEU A 1 95 ? 8.777 4.737 -8.147 1.00 93.25 95 LEU A CA 1
ATOM 757 C C . LEU A 1 95 ? 8.262 5.960 -7.374 1.00 93.25 95 LEU A C 1
ATOM 759 O O . LEU A 1 95 ? 7.059 6.204 -7.322 1.00 93.25 95 LEU A O 1
ATOM 763 N N . PHE A 1 96 ? 9.160 6.780 -6.825 1.00 95.62 96 PHE A N 1
ATOM 764 C CA . PHE A 1 96 ? 8.794 7.988 -6.079 1.00 95.62 96 PHE A CA 1
ATOM 765 C C . PHE A 1 96 ? 8.297 9.138 -6.972 1.00 95.62 96 PHE A C 1
ATOM 767 O O . PHE A 1 96 ? 7.726 10.100 -6.454 1.00 95.62 96 PHE A O 1
ATOM 774 N N . SER A 1 97 ? 8.453 9.063 -8.297 1.00 94.88 97 SER A N 1
ATOM 775 C CA . SER A 1 97 ? 7.798 9.997 -9.225 1.00 94.88 97 SER A CA 1
ATOM 776 C C . SER A 1 97 ? 6.305 9.688 -9.401 1.00 94.88 97 SER A C 1
ATOM 778 O O . SER A 1 97 ? 5.513 10.581 -9.713 1.00 94.88 97 SER A O 1
ATOM 780 N N . LEU A 1 98 ? 5.891 8.445 -9.132 1.00 94.44 98 LEU A N 1
ATOM 781 C CA . LEU A 1 98 ? 4.506 8.008 -9.246 1.00 94.44 98 LEU A CA 1
ATOM 782 C C . LEU A 1 98 ? 3.706 8.475 -8.023 1.00 94.44 98 LEU A C 1
ATOM 784 O O . LEU A 1 98 ? 3.851 7.969 -6.907 1.00 94.44 98 LEU A O 1
ATOM 788 N N . TRP A 1 99 ? 2.790 9.423 -8.235 1.00 95.38 99 TRP A N 1
ATOM 789 C CA . TRP A 1 99 ? 1.936 9.960 -7.166 1.00 95.38 99 TRP A CA 1
ATOM 790 C C . TRP A 1 99 ? 1.157 8.857 -6.427 1.00 95.38 99 TRP A C 1
ATOM 792 O O . TRP A 1 99 ? 1.015 8.905 -5.204 1.00 95.38 99 TRP A O 1
ATOM 802 N N . ALA A 1 100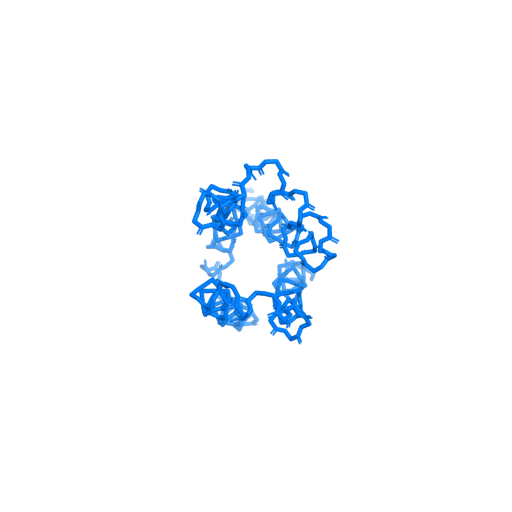 ? 0.688 7.844 -7.163 1.00 95.69 100 ALA A N 1
ATOM 803 C CA . ALA A 1 100 ? -0.066 6.731 -6.610 1.00 95.69 100 ALA A CA 1
ATOM 804 C C . ALA A 1 100 ? 0.811 5.822 -5.736 1.00 95.69 100 ALA A C 1
ATOM 806 O O . ALA A 1 100 ? 0.357 5.384 -4.682 1.00 95.69 100 ALA A O 1
ATOM 807 N N . TYR A 1 101 ? 2.080 5.619 -6.093 1.00 95.75 101 TYR A N 1
ATOM 808 C CA . TYR A 1 101 ? 3.033 4.884 -5.259 1.00 95.75 101 TYR A CA 1
ATOM 809 C C . TYR A 1 101 ? 3.320 5.620 -3.943 1.00 95.75 101 TYR A C 1
ATOM 811 O O . TYR A 1 101 ? 3.250 5.030 -2.862 1.00 95.75 101 TYR A O 1
ATOM 819 N N . ASN A 1 102 ? 3.527 6.938 -4.004 1.00 96.75 102 ASN A N 1
ATOM 820 C CA . ASN A 1 102 ? 3.717 7.767 -2.810 1.00 96.75 102 ASN A CA 1
ATOM 821 C C . ASN A 1 102 ? 2.498 7.726 -1.880 1.00 96.75 102 ASN A C 1
ATOM 823 O O . ASN A 1 102 ? 2.632 7.565 -0.664 1.00 96.75 102 ASN A O 1
ATOM 827 N N . GLY A 1 103 ? 1.297 7.838 -2.452 1.00 96.31 103 GLY A N 1
ATOM 828 C CA . GLY A 1 103 ? 0.046 7.711 -1.709 1.00 96.31 103 GLY A CA 1
ATOM 829 C C . GLY A 1 103 ? -0.131 6.322 -1.094 1.00 96.31 103 GLY A C 1
ATOM 830 O O . GLY A 1 103 ? -0.546 6.201 0.063 1.00 96.31 103 GLY A O 1
ATOM 831 N N . LEU A 1 104 ? 0.251 5.274 -1.826 1.00 96.31 104 LEU A N 1
ATOM 832 C CA . LEU A 1 104 ? 0.213 3.895 -1.356 1.00 96.31 104 LEU A CA 1
ATOM 833 C C . LEU A 1 104 ? 1.151 3.689 -0.159 1.00 96.31 104 LEU A C 1
ATOM 835 O O . LEU A 1 104 ? 0.706 3.152 0.857 1.00 96.31 104 LEU A O 1
ATOM 839 N N . LEU A 1 105 ? 2.393 4.176 -0.214 1.00 96.69 105 LEU A N 1
ATOM 840 C CA . LEU A 1 105 ? 3.330 4.147 0.917 1.00 96.69 105 LEU A CA 1
ATOM 841 C C . LEU A 1 105 ? 2.796 4.923 2.125 1.00 96.69 105 LEU A C 1
ATOM 843 O O . LEU A 1 105 ? 2.767 4.398 3.242 1.00 96.69 105 LEU A O 1
ATOM 847 N N . LEU A 1 106 ? 2.310 6.148 1.908 1.00 96.88 106 LEU A N 1
ATOM 848 C CA . LEU A 1 106 ? 1.746 6.974 2.976 1.00 96.88 106 LEU A CA 1
ATOM 849 C C . LEU A 1 106 ? 0.555 6.283 3.650 1.00 96.88 106 LEU A C 1
ATOM 851 O O . LEU A 1 106 ? 0.440 6.293 4.877 1.00 96.88 106 LEU A O 1
ATOM 855 N N . SER A 1 107 ? -0.308 5.629 2.871 1.00 96.44 107 SER A N 1
ATOM 856 C CA . SER A 1 107 ? -1.450 4.895 3.415 1.00 96.44 107 SER A CA 1
ATOM 857 C C . SER A 1 107 ? -1.024 3.749 4.341 1.00 96.44 107 SER A C 1
ATOM 859 O O . SER A 1 107 ? -1.668 3.542 5.368 1.00 96.44 107 SER A O 1
ATOM 861 N N . GLN A 1 108 ? 0.108 3.081 4.083 1.00 96.75 108 GLN A N 1
ATOM 862 C CA . GLN A 1 108 ? 0.633 2.038 4.974 1.00 96.75 108 GLN A CA 1
ATOM 863 C C . GLN A 1 108 ? 1.093 2.604 6.323 1.00 96.75 108 GLN A C 1
ATOM 865 O O . GLN A 1 108 ? 0.842 2.012 7.381 1.00 96.75 108 GLN A O 1
ATOM 870 N N . ILE A 1 109 ? 1.711 3.788 6.305 1.00 95.50 109 ILE A N 1
ATOM 871 C CA . ILE A 1 109 ? 2.090 4.513 7.524 1.00 95.50 109 ILE A CA 1
ATOM 872 C C . ILE A 1 109 ? 0.828 4.880 8.318 1.00 95.50 109 ILE A C 1
ATOM 874 O O . ILE A 1 109 ? 0.771 4.659 9.530 1.00 95.50 109 ILE A O 1
ATOM 878 N N . LEU A 1 110 ? -0.218 5.366 7.642 1.00 95.00 110 LEU A N 1
ATOM 879 C CA . LEU A 1 110 ? -1.497 5.709 8.269 1.00 95.00 110 LEU A CA 1
ATOM 880 C C . LEU A 1 110 ? -2.219 4.483 8.848 1.00 95.00 110 LEU A C 1
ATOM 882 O O . LEU A 1 110 ? -2.737 4.550 9.966 1.00 95.00 110 LEU A O 1
ATOM 886 N N . ILE A 1 111 ? -2.214 3.344 8.149 1.00 94.38 111 ILE A N 1
ATOM 887 C CA . ILE A 1 111 ? -2.755 2.070 8.651 1.00 94.38 111 ILE A CA 1
ATOM 888 C C . ILE A 1 111 ? -2.022 1.661 9.936 1.00 94.38 111 ILE A C 1
ATOM 890 O O . ILE A 1 111 ? -2.653 1.339 10.946 1.00 94.38 111 ILE A O 1
ATOM 894 N N . THR A 1 112 ? -0.692 1.740 9.927 1.00 93.81 112 THR A N 1
ATOM 895 C CA . THR A 1 112 ? 0.146 1.392 11.081 1.00 93.81 112 THR A CA 1
ATOM 896 C C . THR A 1 112 ? -0.145 2.299 12.277 1.00 93.81 112 THR A C 1
ATOM 898 O O . THR A 1 112 ? -0.440 1.825 13.377 1.00 93.81 112 THR A O 1
ATOM 901 N N . ALA A 1 113 ? -0.139 3.615 12.058 1.00 92.69 113 ALA A N 1
ATOM 902 C CA . ALA A 1 113 ? -0.383 4.609 13.097 1.00 92.69 113 ALA A CA 1
ATOM 903 C C . ALA A 1 113 ? -1.808 4.522 13.669 1.00 92.69 113 ALA A C 1
ATOM 905 O O . ALA A 1 113 ? -2.003 4.592 14.886 1.00 92.69 113 ALA A O 1
ATOM 906 N N . SER A 1 114 ? -2.815 4.335 12.812 1.00 91.31 114 SER A N 1
ATOM 907 C CA . SER A 1 114 ? -4.212 4.208 13.239 1.00 91.31 114 SER A CA 1
ATOM 908 C C . SER A 1 114 ? -4.459 2.920 14.035 1.00 91.31 114 SER A C 1
ATOM 910 O O . SER A 1 114 ? -5.145 2.970 15.061 1.00 91.31 114 SER A O 1
ATOM 912 N N . GLY A 1 115 ? -3.835 1.800 13.650 1.00 88.31 115 GLY A N 1
ATOM 913 C CA . GLY A 1 115 ? -3.857 0.551 14.419 1.00 88.31 115 GLY A CA 1
ATOM 914 C C . GLY A 1 115 ? -3.211 0.685 15.806 1.00 88.31 115 GLY A C 1
ATOM 915 O O . GLY A 1 115 ? -3.810 0.300 16.814 1.00 88.31 115 GLY A O 1
ATOM 916 N N . LEU A 1 116 ? -2.038 1.325 15.892 1.00 89.00 116 LEU A N 1
ATOM 917 C CA . LEU A 1 116 ? -1.352 1.591 17.167 1.00 89.00 116 LEU A CA 1
ATOM 918 C C . LEU A 1 116 ? -2.172 2.499 18.096 1.00 89.00 116 LEU A C 1
ATOM 920 O O . LEU A 1 116 ? -2.288 2.236 19.298 1.00 89.00 116 LEU A O 1
ATOM 924 N N . ASN A 1 117 ? -2.774 3.559 17.551 1.00 87.88 117 ASN A N 1
ATOM 925 C CA . ASN A 1 117 ? -3.627 4.475 18.311 1.00 87.88 117 ASN A CA 1
ATOM 926 C C . ASN A 1 117 ? -4.862 3.769 18.883 1.00 87.88 117 ASN A C 1
ATOM 928 O O . ASN A 1 117 ? -5.258 4.037 20.025 1.00 87.88 117 ASN A O 1
ATOM 932 N N . TYR A 1 118 ? -5.443 2.831 18.132 1.00 84.75 118 TYR A N 1
ATOM 933 C CA . TYR A 1 118 ? -6.526 1.990 18.631 1.00 84.75 118 TYR A CA 1
ATOM 934 C C . TYR A 1 118 ? -6.068 1.130 19.815 1.00 84.75 118 TYR A C 1
ATOM 936 O O . TYR A 1 118 ? -6.700 1.164 20.871 1.00 84.75 118 TYR A O 1
ATOM 944 N N . MET A 1 119 ? -4.937 0.431 19.685 1.00 83.06 119 MET A N 1
ATOM 945 C CA . MET A 1 119 ? -4.400 -0.430 20.747 1.00 83.06 119 MET A CA 1
ATOM 946 C C . MET A 1 119 ? -4.125 0.332 22.045 1.00 83.06 119 MET A C 1
ATOM 948 O O . MET A 1 119 ? -4.506 -0.116 23.128 1.00 83.06 119 MET A O 1
ATOM 952 N N . ARG A 1 120 ? -3.533 1.526 21.942 1.00 84.81 120 ARG A N 1
ATOM 953 C CA . ARG A 1 120 ? -3.307 2.414 23.094 1.00 84.81 120 ARG A CA 1
ATOM 954 C C . ARG A 1 120 ? -4.616 2.839 23.760 1.00 84.81 120 ARG A C 1
ATOM 956 O O . ARG A 1 120 ? -4.685 2.923 24.982 1.00 84.81 120 ARG A O 1
ATOM 963 N N . SER A 1 121 ? -5.652 3.090 22.963 1.00 81.62 121 SER A N 1
ATOM 964 C CA . SER A 1 121 ? -6.971 3.512 23.447 1.00 81.62 121 SER A CA 1
ATOM 965 C C . SER A 1 121 ? -7.748 2.393 24.144 1.00 81.62 121 SER A C 1
ATOM 967 O O . SER A 1 121 ? -8.553 2.683 25.027 1.00 81.62 121 SER A O 1
ATOM 969 N N . VAL A 1 122 ? -7.535 1.136 23.743 1.00 79.94 122 VAL A N 1
ATOM 970 C CA . VAL A 1 122 ? -8.105 -0.040 24.421 1.00 79.94 122 VAL A CA 1
ATOM 971 C C . VAL A 1 122 ? -7.407 -0.260 25.760 1.00 79.94 122 VAL A C 1
ATOM 973 O O . VAL A 1 122 ? -8.084 -0.302 26.777 1.00 79.94 122 VAL A O 1
ATOM 976 N N . LYS A 1 123 ? -6.066 -0.268 25.787 1.00 77.88 123 LYS A N 1
ATOM 977 C CA . LYS A 1 123 ? -5.287 -0.464 27.023 1.00 77.88 123 LYS A CA 1
ATOM 978 C C . LYS A 1 123 ? -5.604 0.576 28.106 1.00 77.88 123 LYS A C 1
ATOM 980 O O . LYS A 1 123 ? -5.657 0.236 29.276 1.00 77.88 123 LYS A O 1
ATOM 985 N N . LYS A 1 124 ? -5.839 1.840 27.727 1.00 75.69 124 LYS A N 1
ATOM 986 C CA . LYS A 1 124 ? -6.243 2.906 28.666 1.00 75.69 124 LYS A CA 1
ATOM 987 C C . LYS A 1 124 ? -7.642 2.729 29.266 1.00 75.69 124 LYS A C 1
ATOM 989 O O . LYS A 1 124 ? -7.928 3.389 30.247 1.00 75.69 124 LYS A O 1
ATOM 994 N N . ALA A 1 125 ? -8.518 1.943 28.644 1.00 71.19 125 ALA A N 1
ATOM 995 C CA . ALA A 1 125 ? -9.877 1.716 29.139 1.00 71.19 125 ALA A CA 1
ATOM 996 C C . ALA A 1 125 ? -9.973 0.505 30.086 1.00 71.19 125 ALA A C 1
ATOM 998 O O . ALA A 1 125 ? -11.019 0.292 30.685 1.00 71.19 125 ALA A O 1
ATOM 999 N N . GLU A 1 126 ? -8.909 -0.297 30.174 1.00 65.56 126 GLU A N 1
ATOM 1000 C CA . GLU A 1 126 ? -8.796 -1.459 31.066 1.00 65.56 126 GLU A CA 1
ATOM 1001 C C . GLU A 1 126 ? -8.102 -1.115 32.400 1.00 65.56 126 GLU A C 1
ATOM 1003 O O . GLU A 1 126 ? -7.998 -1.979 33.268 1.00 65.56 126 GLU A O 1
ATOM 1008 N N . VAL A 1 127 ? -7.623 0.127 32.552 1.00 56.28 127 VAL A N 1
ATOM 1009 C CA . VAL A 1 127 ? -6.992 0.693 33.759 1.00 56.28 127 VAL A CA 1
ATOM 1010 C C . VAL A 1 127 ? -7.949 1.697 34.380 1.00 56.28 127 VAL A C 1
ATOM 1012 O O . VAL A 1 127 ? -8.074 1.684 35.621 1.00 56.28 127 VAL A O 1
#

Solvent-accessible surface area (backbone atoms only — not comparable to full-atom values): 6521 Å² total; per-residue (Å²): 115,83,62,52,54,37,48,50,20,40,51,44,30,40,51,19,45,51,46,40,72,73,68,43,62,61,44,57,73,78,36,45,71,57,44,53,50,49,50,52,54,34,52,49,42,54,52,50,42,56,39,44,74,70,63,39,67,67,50,43,67,45,38,23,56,50,17,51,51,50,38,50,51,60,59,51,52,37,74,51,19,66,83,73,77,39,52,53,65,58,42,39,52,54,50,68,66,36,67,36,52,48,45,28,47,50,18,20,54,41,20,22,52,36,23,50,54,44,53,55,56,52,58,64,72,78,108

pLDDT: mean 91.03, std 7.84, range [56.28, 98.12]

Radius of gyration: 15.89 Å; Cα contacts (8 Å, |Δi|>4): 119; chains: 1; bounding box: 38×20×53 Å

Nearest PDB structures (foldseek):
  4tx5-assembly1_B  TM=2.731E-01  e=2.624E+00  Homo sapiens
  8auw-assembly1_D  TM=2.498E-01  e=3.765E+00  Homo sapiens
  4tx5-assembly1_A  TM=2.538E-01  e=4.174E+00  Homo sapiens
  6jx6-assembly1_C  TM=2.353E-01  e=8.159E+00  Homo sapiens